Protein AF-A0A6A4WLD5-F1 (afdb_monomer)

Sequence (148 aa):
MFLIQLAPWLGFLRISLAGELVRSQDFVLVVESTAANQAARLRLWRFVRLNWHKILDKFGGGTFMIDNIIQELVSRFSTQLELEEVRAFFDGKDLRSASRSLRQALESIQLNIRWRGSHQAAAAAWLEDWSRREAAGAAPPTARHWPN

Organism: Amphibalanus amphitrite (NCBI:txid1232801)

pLDDT: mean 84.55, std 12.64, range [39.47, 98.0]

InterPro domains:
  IPR024571 ERAP1-like C-terminal domain [PF11838] (15-110)
  IPR050344 Peptidase M1 family aminopeptidases [PTHR11533] (13-127)

Radius of gyration: 19.31 Å; Cα contacts (8 Å, |Δi|>4): 123; chains: 1; bounding box: 36×41×52 Å

Secondary structure (DSSP, 8-state):
---STT-HHHHHHHHHHHTSS--HHHHHHHHHHHHHSHHHHHHHHHHHHHHHHHHHHHHTTSTTHHHHHHHHHHTT--SHHHHHHHHHHHTT---GGGHHHHHHHHHHHHHHHHHHHHHHHHHHHHHHHHHHHHHTTPPPPPGGG---

Foldseek 3Di:
DPPPPPCPLVVVLVVVLVPDDDDLVVNLVSLLVQLVDPVSLVVSVVVCLVCVVSCCVVPVVPLPSLLSNLQRNQLPAADPVSLVVLCVSCPPDCSPNNPVSNVVSSVSNVVSNVCCVPQVVVQVVLVVQQVVQVVVVHDHDDPVSRDD

Mean predicted aligned error: 7.63 Å

Nearest PDB structures (foldseek):
  3rjo-assembly1_A  TM=9.062E-01  e=1.899E-05  Homo sapiens
  5mj6-assembly1_A  TM=8.922E-01  e=1.634E-05  Homo sapiens
  5mj6-assembly2_B  TM=8.930E-01  e=1.899E-05  Homo sapiens
  5j5e-assembly1_A  TM=8.947E-01  e=3.634E-05  Homo sapiens
  4p8q-assembly1_B  TM=8.859E-01  e=1.037E-04  Homo sapiens

Structure (mmCIF, N/CA/C/O backbone):
data_AF-A0A6A4WLD5-F1
#
_entry.id   AF-A0A6A4WLD5-F1
#
loop_
_atom_site.group_PDB
_atom_site.id
_atom_site.type_symbol
_atom_site.label_atom_id
_atom_site.label_alt_id
_atom_site.label_comp_id
_atom_site.label_asym_id
_atom_site.label_entity_id
_atom_site.label_seq_id
_atom_site.pdbx_PDB_ins_code
_atom_site.Cartn_x
_atom_site.Cartn_y
_atom_site.Cartn_z
_atom_site.occupancy
_atom_site.B_iso_or_equiv
_atom_site.auth_seq_id
_atom_site.auth_comp_id
_atom_site.auth_asym_id
_atom_site.auth_atom_id
_atom_site.pdbx_PDB_model_num
ATOM 1 N N . MET A 1 1 ? -10.041 29.055 -12.236 1.00 39.47 1 MET A N 1
ATOM 2 C CA . MET A 1 1 ? -8.710 28.407 -12.187 1.00 39.47 1 MET A CA 1
ATOM 3 C C . MET A 1 1 ? -8.475 27.854 -10.778 1.00 39.47 1 MET A C 1
ATOM 5 O O . MET A 1 1 ? -7.777 28.471 -9.995 1.00 39.47 1 MET A O 1
ATOM 9 N N . PHE A 1 2 ? -9.145 26.753 -10.410 1.00 45.28 2 PHE A N 1
ATOM 10 C CA . PHE A 1 2 ? -9.239 26.291 -9.009 1.00 45.28 2 PHE A CA 1
ATOM 11 C C . PHE A 1 2 ? -9.191 24.756 -8.880 1.00 45.28 2 PHE A C 1
ATOM 13 O O . PHE A 1 2 ? -9.958 24.164 -8.137 1.00 45.28 2 PHE A O 1
ATOM 20 N N . LEU A 1 3 ? -8.305 24.083 -9.626 1.00 40.03 3 LEU A N 1
ATOM 21 C CA . LEU A 1 3 ? -8.142 22.618 -9.534 1.00 40.03 3 LEU A CA 1
ATOM 22 C C . LEU A 1 3 ? -6.676 22.144 -9.526 1.00 40.03 3 LEU A C 1
ATOM 24 O O . LEU A 1 3 ? -6.400 20.994 -9.848 1.00 40.03 3 LEU A O 1
ATOM 28 N N . ILE A 1 4 ? -5.723 22.997 -9.132 1.00 42.66 4 ILE A N 1
ATOM 29 C CA . ILE A 1 4 ? -4.310 22.588 -8.951 1.00 42.66 4 ILE A CA 1
ATOM 30 C C . ILE A 1 4 ? -3.970 22.317 -7.467 1.00 42.66 4 ILE A C 1
ATOM 32 O O . ILE A 1 4 ? -2.961 21.695 -7.162 1.00 42.66 4 ILE A O 1
ATOM 36 N N . GLN A 1 5 ? -4.854 22.660 -6.525 1.00 42.34 5 GLN A N 1
ATOM 37 C CA . GLN A 1 5 ? -4.614 22.486 -5.081 1.00 42.34 5 GLN A CA 1
ATOM 38 C C . GLN A 1 5 ? -4.866 21.061 -4.532 1.00 42.34 5 GLN A C 1
ATOM 40 O O . GLN A 1 5 ? -4.591 20.809 -3.367 1.00 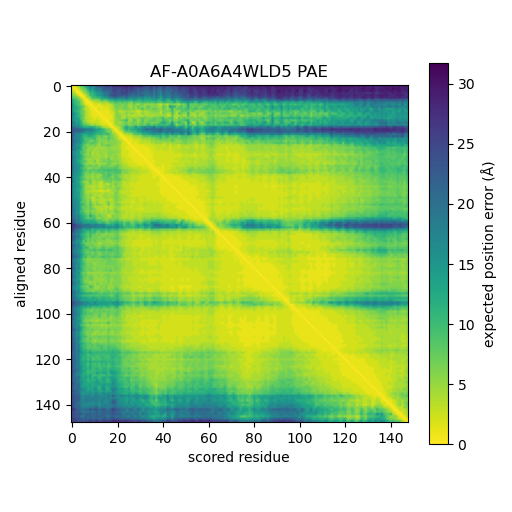42.34 5 GLN A O 1
ATOM 45 N N . LEU A 1 6 ? -5.368 20.097 -5.319 1.00 52.00 6 LEU A N 1
ATOM 46 C CA . LEU A 1 6 ? -5.893 18.836 -4.751 1.00 52.00 6 LEU A CA 1
ATOM 47 C C . LEU A 1 6 ? -4.924 17.641 -4.667 1.00 52.00 6 LEU A C 1
ATOM 4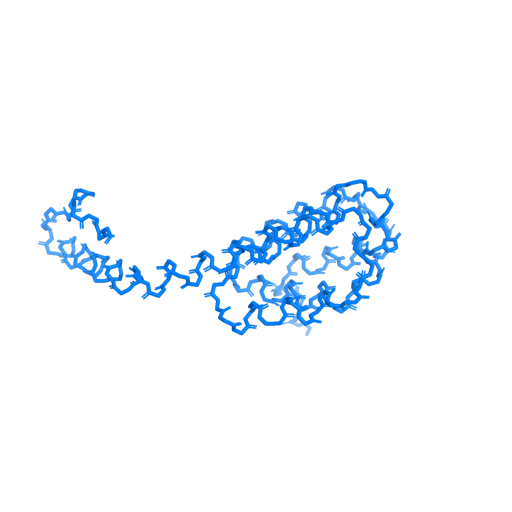9 O O . LEU A 1 6 ? -5.323 16.589 -4.166 1.00 52.00 6 LEU A O 1
ATOM 53 N N . ALA A 1 7 ? -3.671 17.763 -5.113 1.00 64.81 7 ALA A N 1
ATOM 54 C CA . ALA A 1 7 ? -2.654 16.720 -4.918 1.00 64.81 7 ALA A CA 1
ATOM 55 C C . ALA A 1 7 ? -1.244 17.218 -5.305 1.00 64.81 7 ALA A C 1
ATOM 57 O O . ALA A 1 7 ? -0.796 16.929 -6.418 1.00 64.81 7 ALA A O 1
ATOM 58 N N . PRO A 1 8 ? -0.514 17.928 -4.421 1.00 71.38 8 PRO A N 1
ATOM 59 C CA . PRO A 1 8 ? 0.860 18.376 -4.697 1.00 71.38 8 PRO A CA 1
ATOM 60 C C . PRO A 1 8 ? 1.782 17.232 -5.154 1.00 71.38 8 PRO A C 1
ATOM 62 O O . PRO A 1 8 ? 2.591 17.390 -6.068 1.00 71.38 8 PRO A O 1
ATOM 65 N N . TRP A 1 9 ? 1.571 16.038 -4.594 1.00 75.69 9 TRP A N 1
ATOM 66 C CA . TRP A 1 9 ? 2.271 14.809 -4.960 1.00 75.69 9 TRP A CA 1
ATOM 67 C C . TRP A 1 9 ? 2.049 14.387 -6.425 1.00 75.69 9 TRP A C 1
ATOM 69 O O . TRP A 1 9 ? 2.963 13.863 -7.052 1.00 75.69 9 TRP A O 1
ATOM 79 N N . LEU A 1 10 ? 0.882 14.649 -7.027 1.00 77.75 10 LEU A N 1
ATOM 80 C CA . LEU A 1 10 ? 0.613 14.274 -8.422 1.00 77.75 10 LEU A CA 1
ATOM 81 C C . LEU A 1 10 ? 1.385 15.167 -9.403 1.00 77.75 10 LEU A C 1
ATOM 83 O O . LEU A 1 10 ? 1.882 14.684 -10.421 1.00 77.75 10 LEU A O 1
ATOM 87 N N . GLY A 1 11 ? 1.495 16.463 -9.091 1.00 79.00 11 GLY A N 1
ATOM 88 C CA . GLY A 1 11 ? 2.331 17.396 -9.849 1.00 79.00 11 GLY A CA 1
ATOM 89 C C . GLY A 1 11 ? 3.797 16.974 -9.812 1.00 79.00 11 GLY A C 1
ATOM 90 O O . GLY A 1 11 ? 4.433 16.878 -10.860 1.00 79.00 11 GLY A O 1
ATOM 91 N N . PHE A 1 12 ? 4.284 16.614 -8.621 1.00 80.06 12 PHE A N 1
ATOM 92 C CA . PHE A 1 12 ? 5.631 16.086 -8.441 1.00 80.06 12 PHE A CA 1
ATOM 93 C C . PHE A 1 12 ? 5.873 14.836 -9.293 1.00 80.06 12 PHE A C 1
ATOM 95 O O . PHE A 1 12 ? 6.762 14.856 -10.134 1.00 80.06 12 PHE A O 1
ATOM 102 N N . LEU A 1 13 ? 5.037 13.795 -9.176 1.00 80.94 13 LEU A N 1
ATOM 103 C CA . LEU A 1 13 ? 5.213 12.548 -9.934 1.00 80.94 13 LEU A CA 1
ATOM 104 C C . LEU A 1 13 ? 5.230 12.767 -11.454 1.00 80.94 13 LEU A C 1
ATOM 106 O O . LEU A 1 13 ? 5.974 12.095 -12.169 1.00 80.94 13 LEU A O 1
ATOM 110 N N . ARG A 1 14 ? 4.428 13.712 -11.962 1.00 80.44 14 ARG A N 1
ATOM 111 C CA . ARG A 1 14 ? 4.434 14.083 -13.385 1.00 80.44 14 ARG A CA 1
ATOM 112 C C . ARG A 1 14 ? 5.763 14.704 -13.806 1.00 80.44 14 ARG A C 1
ATOM 114 O O . ARG A 1 14 ? 6.313 14.285 -14.820 1.00 80.44 14 ARG A O 1
ATOM 121 N N . ILE A 1 15 ? 6.277 15.662 -13.034 1.00 78.69 15 ILE A N 1
ATOM 122 C CA . ILE A 1 15 ? 7.571 16.314 -13.293 1.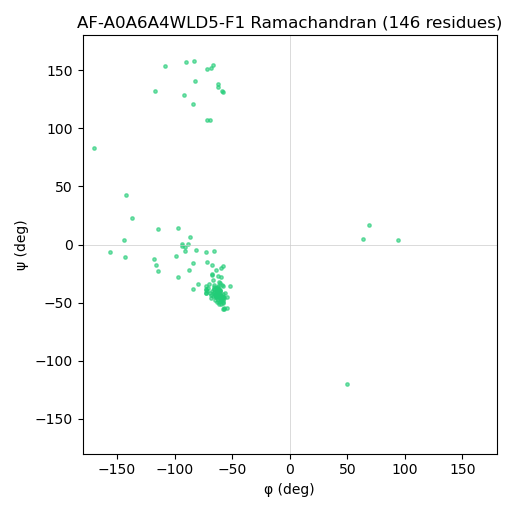00 78.69 15 ILE A CA 1
ATOM 123 C C . ILE A 1 15 ? 8.706 15.290 -13.174 1.00 78.69 15 ILE A C 1
ATOM 125 O O . ILE A 1 15 ? 9.586 15.225 -14.035 1.00 78.69 15 ILE A O 1
ATOM 129 N N . SER A 1 16 ? 8.651 14.425 -12.159 1.00 74.31 16 SER A N 1
ATOM 130 C CA . SER A 1 16 ? 9.623 13.353 -11.969 1.00 74.31 16 SER A CA 1
ATOM 131 C C . SER A 1 16 ? 9.654 12.392 -13.141 1.00 74.31 16 SER A C 1
ATOM 133 O O . SER A 1 16 ? 10.739 11.993 -13.546 1.00 74.31 16 SER A O 1
ATOM 135 N N . LEU A 1 17 ? 8.511 12.033 -13.726 1.00 76.12 17 LEU A N 1
ATOM 136 C CA . LEU A 1 17 ? 8.483 11.185 -14.919 1.00 76.12 17 LEU A CA 1
ATOM 137 C C . LEU A 1 17 ? 8.949 11.917 -16.182 1.00 76.12 17 LEU A C 1
ATOM 139 O O . LEU A 1 17 ? 9.621 11.296 -16.999 1.00 76.12 17 LEU A O 1
ATOM 143 N N . ALA A 1 18 ? 8.651 13.212 -16.325 1.00 76.06 18 ALA A N 1
ATOM 144 C CA . ALA A 1 18 ? 9.041 14.017 -17.487 1.00 76.06 18 ALA A CA 1
ATOM 145 C C . ALA A 1 18 ? 10.560 14.248 -17.609 1.00 76.06 18 ALA A C 1
ATOM 147 O O . ALA A 1 18 ? 11.042 14.546 -18.693 1.00 76.06 18 ALA A O 1
ATOM 148 N N . GLY A 1 19 ? 11.327 14.049 -16.529 1.00 61.88 19 GLY A N 1
ATOM 149 C CA . GLY A 1 19 ? 12.794 14.048 -16.589 1.00 61.88 19 GLY A CA 1
ATOM 150 C C . GLY A 1 19 ? 13.479 15.372 -16.292 1.00 61.88 19 GLY A C 1
ATOM 151 O O . GLY A 1 19 ? 14.701 15.411 -16.348 1.00 61.88 19 GLY A O 1
ATOM 152 N N . GLU A 1 20 ? 12.742 16.415 -15.918 1.00 58.66 20 GLU A N 1
ATOM 153 C CA . GLU A 1 20 ? 13.315 17.765 -15.924 1.00 58.66 20 GLU A CA 1
ATOM 154 C C . GLU A 1 20 ? 14.041 18.183 -14.635 1.00 58.66 20 GLU A C 1
ATOM 156 O O . GLU A 1 20 ? 14.905 19.045 -14.714 1.00 58.66 20 GLU A O 1
ATOM 161 N N . LEU A 1 21 ? 13.792 17.587 -13.460 1.00 58.59 21 LEU A N 1
ATOM 162 C CA . LEU A 1 21 ? 14.424 18.102 -12.224 1.00 58.59 21 LEU A CA 1
ATOM 163 C C . LEU A 1 21 ? 14.582 17.123 -11.047 1.00 58.59 21 LEU A C 1
ATOM 165 O O . LEU A 1 21 ? 15.186 17.486 -10.040 1.00 58.59 21 LEU A O 1
ATOM 169 N N . VAL A 1 22 ? 14.041 15.903 -11.122 1.00 62.62 22 VAL A N 1
ATOM 170 C CA . VAL A 1 22 ? 13.870 15.047 -9.932 1.00 62.62 22 VAL A CA 1
ATOM 171 C C . VAL A 1 22 ? 14.682 13.759 -10.031 1.00 62.62 22 VAL A C 1
ATOM 173 O O . VAL A 1 22 ? 14.613 13.052 -11.042 1.00 62.62 22 VAL A O 1
ATOM 176 N N . ARG A 1 23 ? 15.421 13.433 -8.961 1.00 69.50 23 ARG A N 1
ATOM 177 C CA . ARG A 1 23 ? 16.213 12.201 -8.866 1.00 69.50 23 ARG A CA 1
ATOM 178 C C . ARG A 1 23 ? 15.297 10.994 -8.689 1.00 69.50 23 ARG A C 1
ATOM 180 O O . ARG A 1 23 ? 14.238 11.071 -8.072 1.00 69.50 23 ARG A O 1
ATOM 187 N N . SER A 1 24 ? 15.737 9.836 -9.172 1.00 71.94 24 SER A N 1
ATOM 188 C CA . SER A 1 24 ? 14.950 8.601 -9.085 1.00 71.94 24 SER A CA 1
ATOM 189 C C . SER A 1 24 ? 14.617 8.168 -7.652 1.00 71.94 24 SER A C 1
ATOM 191 O O . SER A 1 24 ? 13.579 7.557 -7.428 1.00 71.94 24 SER A O 1
ATOM 193 N N . GLN A 1 25 ? 15.460 8.515 -6.676 1.00 73.62 25 GLN A N 1
ATOM 194 C CA . GLN A 1 25 ? 15.208 8.235 -5.257 1.00 73.62 25 GLN A CA 1
ATOM 195 C C . GLN A 1 25 ? 14.029 9.053 -4.709 1.00 73.62 25 GLN A C 1
ATOM 197 O O . GLN A 1 25 ? 13.183 8.507 -4.005 1.00 73.62 25 GLN A O 1
ATOM 202 N N . ASP A 1 26 ? 13.912 10.325 -5.098 1.00 77.12 26 ASP A N 1
ATOM 203 C CA . ASP A 1 26 ? 12.818 11.188 -4.640 1.00 77.12 26 ASP A CA 1
ATOM 204 C C . ASP A 1 26 ? 11.464 10.708 -5.187 1.00 77.12 26 ASP A C 1
ATOM 206 O O . ASP A 1 26 ? 10.436 10.831 -4.525 1.00 77.12 26 ASP A O 1
ATOM 210 N N . PHE A 1 27 ? 11.455 10.102 -6.381 1.00 80.19 27 PHE A N 1
ATOM 211 C CA . PHE A 1 27 ? 10.256 9.463 -6.926 1.00 80.19 27 PHE A CA 1
ATOM 212 C C . PHE A 1 27 ? 9.765 8.318 -6.031 1.00 80.19 27 PHE A C 1
ATOM 214 O O . PHE A 1 27 ? 8.573 8.248 -5.736 1.00 80.19 27 PHE A O 1
ATOM 221 N N . VAL A 1 28 ? 10.672 7.450 -5.566 1.00 80.62 28 VAL A N 1
ATOM 222 C CA . VAL A 1 28 ? 10.327 6.332 -4.671 1.00 80.62 28 VAL A CA 1
ATOM 223 C C . VAL A 1 28 ? 9.780 6.850 -3.339 1.00 80.62 28 VAL A C 1
ATOM 225 O O . VAL A 1 28 ? 8.728 6.388 -2.908 1.00 80.62 28 VAL A O 1
ATOM 228 N N . LEU A 1 29 ? 10.410 7.866 -2.742 1.00 83.00 29 LEU A N 1
ATOM 229 C CA . LEU A 1 29 ? 9.942 8.473 -1.486 1.00 83.00 29 LEU A CA 1
ATOM 230 C C . LEU A 1 29 ? 8.541 9.091 -1.614 1.00 83.00 29 LEU A C 1
ATOM 232 O O . LEU A 1 29 ? 7.710 8.994 -0.706 1.00 83.00 29 LEU A O 1
ATOM 236 N N . VAL A 1 30 ? 8.239 9.719 -2.754 1.00 84.50 30 VAL A N 1
ATOM 237 C CA . VAL A 1 30 ? 6.897 10.261 -2.998 1.00 84.50 30 VAL A CA 1
ATOM 238 C C . VAL A 1 30 ? 5.880 9.147 -3.225 1.00 84.50 30 VAL A C 1
ATOM 240 O O . VAL A 1 30 ? 4.756 9.264 -2.738 1.00 84.50 30 VAL A O 1
ATOM 243 N N . VAL A 1 31 ? 6.251 8.055 -3.899 1.00 85.62 31 VAL A N 1
ATOM 244 C CA . VAL A 1 31 ? 5.393 6.865 -4.019 1.00 85.62 31 VAL A CA 1
ATOM 245 C C . VAL A 1 31 ? 5.078 6.293 -2.637 1.00 85.62 31 VAL A C 1
ATOM 247 O O . VAL A 1 31 ? 3.904 6.133 -2.321 1.00 85.62 31 VAL A O 1
ATOM 250 N N . GLU A 1 32 ? 6.090 6.064 -1.803 1.00 86.38 32 GLU A N 1
ATOM 251 C CA . GLU A 1 32 ? 5.956 5.523 -0.445 1.00 86.38 32 GLU A CA 1
ATOM 252 C C . GLU A 1 32 ? 5.045 6.394 0.436 1.00 86.38 32 GLU A C 1
ATOM 254 O O . GLU A 1 32 ? 4.008 5.942 0.934 1.00 86.38 32 GLU A O 1
ATOM 259 N N . SER A 1 33 ? 5.369 7.683 0.562 1.00 85.69 33 SER A N 1
ATOM 260 C CA . SER A 1 33 ? 4.597 8.619 1.392 1.00 85.69 33 SER A CA 1
ATOM 261 C C . SER A 1 33 ? 3.155 8.793 0.905 1.00 85.69 33 SER A C 1
ATOM 263 O O . SER A 1 33 ? 2.223 8.878 1.709 1.00 85.69 33 SER A O 1
ATOM 265 N N . THR A 1 34 ? 2.937 8.790 -0.412 1.00 86.44 34 THR A N 1
ATOM 266 C CA . THR A 1 34 ? 1.593 8.884 -0.995 1.00 86.44 34 THR A CA 1
ATOM 267 C C . THR A 1 34 ? 0.812 7.581 -0.802 1.00 86.44 34 THR A C 1
ATOM 269 O O . THR A 1 34 ? -0.382 7.622 -0.500 1.00 86.44 34 THR A O 1
ATOM 272 N N . ALA A 1 35 ? 1.463 6.423 -0.939 1.00 87.62 35 ALA A N 1
ATOM 273 C CA . ALA A 1 35 ? 0.838 5.116 -0.762 1.00 87.62 35 ALA A CA 1
ATOM 274 C C . ALA A 1 35 ? 0.425 4.845 0.690 1.00 87.62 35 ALA A C 1
ATOM 276 O O . ALA A 1 35 ? -0.533 4.101 0.916 1.00 87.62 35 ALA A O 1
ATOM 277 N N . ALA A 1 36 ? 1.070 5.472 1.678 1.00 85.88 36 ALA A N 1
ATOM 278 C CA . ALA A 1 36 ? 0.653 5.393 3.077 1.00 85.88 36 ALA A CA 1
ATOM 279 C C . ALA A 1 36 ? -0.771 5.948 3.301 1.00 85.88 36 ALA A C 1
ATOM 281 O O . ALA A 1 36 ? -1.531 5.413 4.111 1.00 85.88 36 ALA A O 1
ATOM 282 N N . ASN A 1 37 ? -1.187 6.963 2.537 1.00 86.25 37 ASN A N 1
ATOM 283 C CA . ASN A 1 37 ? -2.524 7.541 2.634 1.00 86.25 37 ASN A CA 1
ATOM 284 C C . ASN A 1 37 ? -3.541 6.741 1.799 1.00 86.25 37 ASN A C 1
ATOM 286 O O . ASN A 1 37 ? -3.423 6.654 0.580 1.00 86.25 37 ASN A O 1
ATOM 290 N N . GLN A 1 38 ? -4.594 6.209 2.428 1.00 81.69 38 GLN A N 1
ATOM 291 C CA . GLN A 1 38 ? -5.590 5.369 1.747 1.00 81.69 38 GLN A CA 1
ATOM 292 C C . GLN A 1 38 ? -6.290 6.061 0.565 1.00 81.69 38 GLN A C 1
ATOM 294 O O . GLN A 1 38 ? -6.462 5.447 -0.490 1.00 81.69 38 GLN A O 1
ATOM 299 N N . ALA A 1 39 ? -6.673 7.332 0.714 1.00 82.12 39 ALA A N 1
ATOM 300 C CA . ALA A 1 39 ? -7.359 8.076 -0.341 1.00 82.12 39 ALA A CA 1
ATOM 301 C C . ALA A 1 39 ? -6.424 8.394 -1.521 1.00 82.12 39 ALA A C 1
ATOM 303 O O . ALA A 1 39 ? -6.852 8.402 -2.679 1.00 82.12 39 ALA A O 1
ATOM 304 N N . ALA A 1 40 ? -5.142 8.640 -1.241 1.00 85.94 40 ALA A N 1
ATOM 305 C CA . ALA A 1 40 ? -4.146 8.913 -2.268 1.00 85.94 40 ALA A CA 1
ATOM 306 C C . ALA A 1 40 ? -3.638 7.632 -2.949 1.00 85.94 40 ALA A C 1
ATOM 308 O O . ALA A 1 40 ? -3.434 7.640 -4.162 1.00 85.94 40 ALA A O 1
ATOM 309 N N . ARG A 1 41 ? -3.538 6.512 -2.222 1.00 89.19 41 ARG A N 1
ATOM 310 C CA . ARG A 1 41 ? -3.067 5.211 -2.724 1.00 89.19 41 ARG A CA 1
ATOM 311 C C . ARG A 1 41 ? -3.838 4.725 -3.949 1.00 89.19 41 ARG A C 1
ATOM 313 O O . ARG A 1 41 ? -3.223 4.335 -4.934 1.00 89.19 41 ARG A O 1
ATOM 320 N N . LEU A 1 42 ? -5.170 4.820 -3.952 1.00 88.31 42 LEU A N 1
ATOM 321 C CA . LEU A 1 42 ? -5.974 4.429 -5.122 1.00 88.31 42 LEU A CA 1
ATOM 322 C C . LEU A 1 42 ? -5.686 5.301 -6.353 1.00 88.31 42 LEU A C 1
ATOM 324 O O . LEU A 1 42 ? -5.661 4.817 -7.487 1.00 88.31 42 LEU A O 1
ATOM 328 N N . ARG A 1 43 ? -5.457 6.601 -6.145 1.00 90.19 43 ARG A N 1
ATOM 329 C CA . ARG A 1 43 ? -5.115 7.534 -7.227 1.00 90.19 43 ARG A CA 1
ATOM 330 C C . ARG A 1 43 ? -3.694 7.287 -7.732 1.00 90.19 43 ARG A C 1
ATOM 332 O O . ARG A 1 43 ? -3.473 7.297 -8.941 1.00 90.19 43 ARG A O 1
ATOM 339 N N . LEU A 1 44 ? -2.763 7.012 -6.824 1.00 90.25 44 LEU A N 1
ATOM 340 C CA . LEU A 1 44 ? -1.392 6.634 -7.139 1.00 90.25 44 LEU A CA 1
ATOM 341 C C . LEU A 1 44 ? -1.344 5.321 -7.928 1.00 90.25 44 LEU A C 1
ATOM 343 O O . LEU A 1 44 ? -0.664 5.252 -8.945 1.00 90.25 44 LEU A O 1
ATOM 347 N N . TRP A 1 45 ? -2.131 4.317 -7.538 1.00 92.12 45 TRP A N 1
ATOM 348 C CA . TRP A 1 45 ? -2.248 3.054 -8.269 1.00 92.12 45 TRP A CA 1
ATOM 349 C C . TRP A 1 45 ? -2.709 3.276 -9.707 1.00 92.12 45 TRP A C 1
ATOM 351 O O . TRP A 1 45 ? -2.082 2.797 -10.650 1.00 92.12 45 TRP A O 1
ATOM 361 N N . ARG A 1 46 ? -3.755 4.089 -9.907 1.00 91.75 46 ARG A N 1
ATOM 362 C CA . ARG A 1 46 ? -4.197 4.491 -11.253 1.00 91.75 46 ARG A CA 1
ATOM 363 C C . ARG A 1 46 ? -3.082 5.185 -12.034 1.00 91.75 46 ARG A C 1
ATOM 365 O O . ARG A 1 46 ? -2.864 4.846 -13.193 1.00 91.75 46 ARG A O 1
ATOM 372 N N . PHE A 1 47 ? -2.367 6.118 -11.410 1.00 90.25 47 PHE A N 1
ATOM 373 C CA . PHE A 1 47 ? -1.257 6.826 -12.043 1.00 90.25 47 PHE A CA 1
ATOM 374 C C . PHE A 1 47 ? -0.134 5.878 -12.483 1.00 90.25 47 PHE A C 1
ATOM 376 O O . PHE A 1 47 ? 0.320 5.968 -13.623 1.00 90.25 47 PHE A O 1
ATOM 383 N N . VAL A 1 48 ? 0.277 4.951 -11.616 1.00 90.38 48 VAL A N 1
ATOM 384 C CA . VAL A 1 48 ? 1.322 3.964 -11.916 1.00 90.38 48 VAL A CA 1
ATOM 385 C C . VAL A 1 48 ? 0.880 3.037 -13.040 1.00 90.38 48 VAL A C 1
ATOM 387 O O . VAL A 1 48 ? 1.640 2.857 -13.986 1.00 90.38 48 VAL A O 1
ATOM 390 N N . ARG A 1 49 ? -0.361 2.528 -13.015 1.00 93.00 49 ARG A N 1
ATOM 391 C CA . ARG A 1 49 ? -0.892 1.693 -14.105 1.00 93.00 49 ARG A CA 1
ATOM 392 C C . ARG A 1 49 ? -0.842 2.402 -15.458 1.00 93.00 49 ARG A C 1
ATOM 394 O O . ARG A 1 49 ? -0.386 1.819 -16.436 1.00 93.00 49 ARG A O 1
ATOM 401 N N . LEU A 1 50 ? -1.268 3.667 -15.502 1.00 93.44 50 LEU A N 1
ATOM 402 C CA . LEU A 1 50 ? -1.287 4.474 -16.728 1.00 93.44 50 LEU A CA 1
ATOM 403 C C . LEU A 1 50 ? 0.113 4.818 -17.253 1.00 93.44 50 LEU A C 1
ATOM 405 O O . LEU A 1 50 ? 0.277 5.050 -18.447 1.00 93.44 50 LEU A O 1
ATOM 409 N N . ASN A 1 51 ? 1.119 4.871 -16.377 1.00 90.31 51 ASN A N 1
ATOM 410 C CA . ASN A 1 51 ? 2.476 5.299 -16.723 1.00 90.31 51 ASN A CA 1
ATOM 411 C C . ASN A 1 51 ? 3.516 4.181 -16.589 1.00 90.31 51 ASN A C 1
ATOM 413 O O . ASN A 1 51 ? 4.712 4.460 -16.621 1.00 90.31 51 ASN A O 1
ATOM 417 N N . TRP A 1 52 ? 3.085 2.925 -16.463 1.00 89.56 52 TRP A N 1
ATOM 418 C CA . TRP A 1 52 ? 3.965 1.807 -16.126 1.00 89.56 52 TRP A CA 1
ATOM 419 C C . TRP A 1 52 ? 5.135 1.640 -17.090 1.00 89.56 52 TRP A C 1
ATOM 421 O O . TRP A 1 52 ? 6.262 1.465 -16.647 1.00 89.56 52 TRP A O 1
ATOM 431 N N . HIS A 1 53 ? 4.893 1.784 -18.396 1.00 88.50 53 HIS A N 1
ATOM 432 C CA . HIS A 1 53 ? 5.959 1.718 -19.397 1.00 88.50 53 HIS A CA 1
ATOM 433 C C . HIS A 1 53 ? 7.030 2.791 -19.157 1.00 88.50 53 HIS A C 1
ATOM 435 O O . HIS A 1 53 ? 8.209 2.481 -19.103 1.00 88.50 53 HIS A O 1
ATOM 441 N N . LYS A 1 54 ? 6.623 4.038 -18.887 1.00 87.56 54 LYS A N 1
ATOM 442 C CA . LYS A 1 54 ? 7.551 5.146 -18.596 1.00 87.56 54 LYS A CA 1
ATOM 443 C C . LYS A 1 54 ? 8.317 4.929 -17.291 1.00 87.56 54 LYS A C 1
ATOM 445 O O . LYS A 1 54 ? 9.482 5.296 -17.187 1.00 87.56 54 LYS A O 1
ATOM 450 N N . ILE A 1 55 ? 7.656 4.345 -16.291 1.00 86.38 55 ILE A N 1
ATOM 451 C CA . ILE A 1 55 ? 8.276 3.965 -15.018 1.00 86.38 55 ILE A CA 1
ATOM 452 C C . ILE A 1 55 ? 9.337 2.885 -15.267 1.00 86.38 55 ILE A C 1
ATOM 454 O O . ILE A 1 55 ? 10.451 3.011 -14.766 1.00 86.38 55 ILE A O 1
ATOM 458 N N . LEU A 1 56 ? 9.035 1.865 -16.075 1.00 85.44 56 LEU A N 1
ATOM 459 C CA . LEU A 1 56 ? 9.994 0.823 -16.446 1.00 85.44 56 LEU A CA 1
ATOM 460 C C . LEU A 1 56 ? 11.157 1.362 -17.283 1.00 85.44 56 LEU A C 1
ATOM 462 O O . LEU A 1 56 ? 12.301 1.035 -16.984 1.00 85.44 56 LEU A O 1
ATOM 466 N N . ASP A 1 57 ? 10.901 2.216 -18.272 1.00 84.75 57 ASP A N 1
ATOM 467 C CA . ASP A 1 57 ? 11.957 2.807 -19.102 1.00 84.75 57 ASP A CA 1
ATOM 468 C C . ASP A 1 57 ? 12.936 3.621 -18.252 1.00 84.75 57 ASP A C 1
ATOM 470 O O . ASP A 1 57 ? 14.150 3.565 -18.442 1.00 84.75 57 ASP A O 1
ATOM 474 N N . LYS A 1 58 ? 12.403 4.364 -17.277 1.00 80.44 58 LYS A N 1
ATOM 475 C CA . LYS A 1 58 ? 13.190 5.271 -16.446 1.00 80.44 58 LYS A CA 1
ATOM 476 C C . LYS A 1 58 ? 13.875 4.589 -15.263 1.00 80.44 58 LYS A C 1
ATOM 478 O O . LYS A 1 58 ? 14.989 4.963 -14.904 1.00 80.44 58 LYS A O 1
ATOM 483 N N . PHE A 1 59 ? 13.209 3.627 -14.629 1.00 78.88 59 PHE A N 1
ATOM 484 C CA . PHE A 1 59 ? 13.649 3.039 -13.359 1.00 78.88 59 PHE A CA 1
ATOM 485 C C . PHE A 1 59 ? 13.953 1.540 -13.448 1.00 78.88 59 PHE A C 1
ATOM 487 O O . PHE A 1 59 ? 14.590 0.999 -12.549 1.00 78.88 59 PHE A O 1
ATOM 494 N N . GLY A 1 60 ? 13.562 0.862 -14.529 1.00 72.19 60 GLY A N 1
ATOM 495 C CA . GLY A 1 60 ? 13.742 -0.582 -14.719 1.00 72.19 60 GLY A CA 1
ATOM 496 C C . GLY A 1 60 ? 15.181 -1.024 -15.003 1.00 72.19 60 GLY A C 1
ATOM 497 O O . GLY A 1 60 ? 15.449 -2.224 -15.051 1.00 72.19 60 GLY A O 1
ATOM 498 N N . GLY A 1 61 ? 16.115 -0.086 -15.192 1.00 70.12 61 GLY A N 1
ATOM 499 C CA . GLY A 1 61 ? 17.558 -0.362 -15.199 1.00 70.12 61 GLY A CA 1
ATOM 500 C C . GLY A 1 61 ? 18.193 -0.392 -13.802 1.00 70.12 61 GLY A C 1
ATOM 501 O O . GLY A 1 61 ? 19.304 -0.891 -13.654 1.00 70.12 61 GLY A O 1
ATOM 502 N N . GLY A 1 62 ? 17.507 0.137 -12.780 1.00 67.12 62 GLY A N 1
ATOM 503 C CA . GLY A 1 62 ? 17.977 0.142 -11.396 1.00 67.12 62 GLY A CA 1
ATOM 504 C C . GLY A 1 62 ? 17.478 -1.084 -10.635 1.00 67.12 62 GLY A C 1
ATOM 505 O O . GLY A 1 62 ? 16.279 -1.348 -10.602 1.00 67.12 62 GLY A O 1
ATOM 506 N N . THR A 1 63 ? 18.384 -1.800 -9.972 1.00 63.84 63 THR A N 1
ATOM 507 C CA . THR A 1 63 ? 18.162 -3.151 -9.424 1.00 63.84 63 THR A CA 1
ATOM 508 C C . THR A 1 63 ? 17.131 -3.258 -8.288 1.00 63.84 63 THR A C 1
ATOM 510 O O . THR A 1 63 ? 16.847 -4.370 -7.868 1.00 63.84 63 THR A O 1
ATOM 513 N N . PHE A 1 64 ? 16.580 -2.142 -7.786 1.00 77.19 64 PHE A N 1
ATOM 514 C CA . PHE A 1 64 ? 15.710 -2.126 -6.593 1.00 77.19 64 PHE A CA 1
ATOM 515 C C . PHE A 1 64 ? 14.534 -1.135 -6.641 1.00 77.19 64 PHE A C 1
ATOM 517 O O . PHE A 1 64 ? 13.665 -1.155 -5.773 1.00 77.19 64 PHE A O 1
ATOM 524 N N . MET A 1 65 ? 14.481 -0.221 -7.616 1.00 81.44 65 MET A N 1
ATOM 525 C CA . MET A 1 65 ? 13.459 0.839 -7.595 1.00 81.44 65 MET A CA 1
ATOM 526 C C . MET A 1 65 ? 12.073 0.296 -7.937 1.00 81.44 65 MET A C 1
ATOM 528 O O . MET A 1 65 ? 11.094 0.651 -7.286 1.00 81.44 65 MET A O 1
ATOM 532 N N . ILE A 1 66 ? 11.995 -0.590 -8.933 1.00 86.25 66 ILE A N 1
ATOM 533 C CA . ILE A 1 66 ? 10.739 -1.238 -9.323 1.00 86.25 66 ILE A CA 1
ATOM 534 C C . ILE A 1 66 ? 10.226 -2.145 -8.202 1.00 86.25 66 ILE A C 1
ATOM 536 O O . ILE A 1 66 ? 9.027 -2.143 -7.930 1.00 86.25 66 ILE A O 1
ATOM 540 N N . ASP A 1 67 ? 11.127 -2.848 -7.512 1.00 88.62 67 ASP A N 1
ATOM 541 C CA . ASP A 1 67 ? 10.806 -3.642 -6.326 1.00 88.62 67 ASP A CA 1
ATOM 542 C C . ASP A 1 67 ? 10.096 -2.807 -5.257 1.00 88.62 67 ASP A C 1
ATOM 544 O O . ASP A 1 67 ? 8.978 -3.138 -4.858 1.00 88.62 67 ASP A O 1
ATOM 548 N N . ASN A 1 68 ? 10.704 -1.685 -4.860 1.00 85.94 68 ASN A N 1
ATOM 549 C CA . ASN A 1 68 ? 10.146 -0.793 -3.843 1.00 85.94 68 ASN A CA 1
ATOM 550 C C . ASN A 1 68 ? 8.817 -0.172 -4.287 1.00 85.94 68 ASN A C 1
ATOM 552 O O . ASN A 1 68 ? 7.874 -0.118 -3.503 1.00 85.94 68 ASN A O 1
ATOM 556 N N . ILE A 1 69 ? 8.709 0.255 -5.552 1.00 87.44 69 ILE A N 1
ATOM 557 C CA . ILE A 1 69 ? 7.458 0.812 -6.087 1.00 87.44 69 ILE A CA 1
ATOM 558 C C . ILE A 1 69 ? 6.332 -0.217 -5.991 1.00 87.44 69 ILE A C 1
ATOM 560 O O . ILE A 1 69 ? 5.237 0.134 -5.562 1.00 87.44 69 ILE A O 1
ATOM 564 N N . ILE A 1 70 ? 6.577 -1.474 -6.378 1.00 90.69 70 ILE A N 1
ATOM 565 C CA . ILE A 1 70 ? 5.558 -2.526 -6.292 1.00 90.69 70 ILE A CA 1
ATOM 566 C C . ILE A 1 70 ? 5.171 -2.763 -4.831 1.00 90.69 70 ILE A C 1
ATOM 568 O O . ILE A 1 70 ? 3.979 -2.747 -4.522 1.00 90.69 70 ILE A O 1
ATOM 572 N N . GLN A 1 71 ? 6.150 -2.939 -3.938 1.00 90.88 71 GLN A N 1
ATOM 573 C CA . GLN A 1 71 ? 5.892 -3.198 -2.520 1.00 90.88 71 GLN A CA 1
ATOM 574 C C . GLN A 1 71 ? 5.053 -2.098 -1.877 1.00 90.88 71 GLN A C 1
ATOM 576 O O . GLN A 1 71 ? 3.978 -2.378 -1.344 1.00 90.88 71 GLN A O 1
ATOM 581 N N . GLU A 1 72 ? 5.493 -0.846 -1.965 1.00 88.88 72 GLU A N 1
ATOM 582 C CA . GLU A 1 72 ? 4.824 0.261 -1.279 1.00 88.88 72 GLU A CA 1
ATOM 583 C C . GLU A 1 72 ? 3.423 0.522 -1.822 1.00 88.88 72 GLU A C 1
ATOM 585 O O . GLU A 1 72 ? 2.493 0.850 -1.081 1.00 88.88 72 GLU A O 1
ATOM 590 N N . LEU A 1 73 ? 3.244 0.337 -3.127 1.00 88.12 73 LEU A N 1
ATOM 591 C CA . LEU A 1 73 ? 2.002 0.679 -3.793 1.00 88.12 73 LEU A CA 1
ATOM 592 C C . LEU A 1 73 ? 0.861 -0.280 -3.470 1.00 88.12 73 LEU A C 1
ATOM 594 O O . LEU A 1 73 ? -0.274 0.172 -3.298 1.00 88.12 73 LEU A O 1
ATOM 598 N N . VAL A 1 74 ? 1.143 -1.587 -3.428 1.00 91.06 74 VAL A N 1
ATOM 599 C CA . VAL A 1 74 ? 0.082 -2.606 -3.410 1.00 91.06 74 VAL A CA 1
ATOM 600 C C . VAL A 1 74 ? 0.016 -3.411 -2.116 1.00 91.06 74 VAL A C 1
ATOM 602 O O . VAL A 1 74 ? -1.063 -3.890 -1.783 1.00 91.06 74 VAL A O 1
ATOM 605 N N . SER A 1 75 ?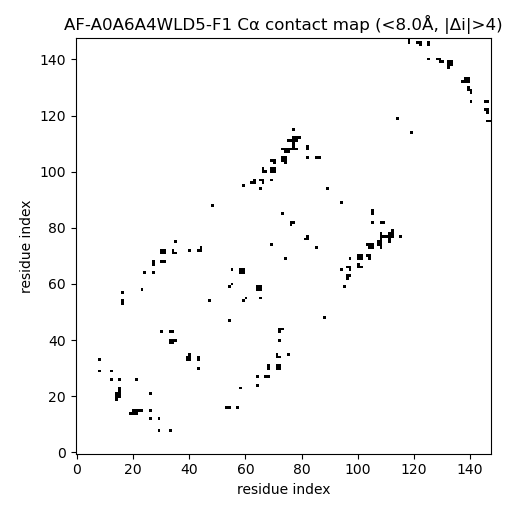 1.098 -3.512 -1.330 1.00 91.12 75 SER A N 1
ATOM 606 C CA . SER A 1 75 ? 1.131 -4.345 -0.107 1.00 91.12 75 SER A CA 1
ATOM 607 C C . SER A 1 75 ? 0.091 -3.957 0.953 1.00 91.12 75 SER A C 1
ATOM 609 O O . SER A 1 75 ? -0.259 -4.771 1.805 1.00 91.12 75 SER A O 1
ATOM 611 N N . ARG A 1 76 ? -0.430 -2.725 0.895 1.00 91.62 76 ARG A N 1
ATOM 612 C CA . ARG A 1 76 ? -1.440 -2.174 1.816 1.00 91.62 76 ARG A CA 1
ATOM 613 C C . ARG A 1 76 ? -2.884 -2.395 1.364 1.00 91.62 76 ARG A C 1
ATOM 615 O O . ARG A 1 76 ? -3.807 -1.967 2.060 1.00 91.62 76 ARG A O 1
ATOM 622 N N . PHE A 1 77 ? -3.106 -2.995 0.197 1.00 94.94 77 PHE A N 1
ATOM 623 C CA . PHE A 1 77 ? -4.451 -3.382 -0.214 1.00 94.94 77 PHE A CA 1
ATOM 624 C C . PHE A 1 77 ? -4.984 -4.509 0.665 1.00 94.94 77 PHE A C 1
ATOM 626 O O . PHE A 1 77 ? -4.228 -5.276 1.260 1.00 94.94 77 PHE A O 1
ATOM 633 N N . SER A 1 78 ? -6.305 -4.561 0.803 1.00 95.25 78 SER A N 1
ATOM 634 C CA . SER A 1 78 ? -6.967 -5.449 1.765 1.00 95.25 78 SER A CA 1
ATOM 635 C C . SER A 1 78 ? -8.290 -6.018 1.263 1.00 95.25 78 SER A C 1
ATOM 637 O O . SER A 1 78 ? -8.980 -6.695 2.018 1.00 95.25 78 SER A O 1
ATOM 639 N N . THR A 1 79 ? -8.679 -5.749 0.014 1.00 94.94 79 THR A N 1
ATOM 640 C CA . THR A 1 79 ? -9.892 -6.289 -0.615 1.00 94.94 79 THR A CA 1
ATOM 641 C C . THR A 1 79 ? -9.564 -7.335 -1.679 1.00 94.94 79 THR A C 1
ATOM 643 O O . THR A 1 79 ? -8.517 -7.286 -2.321 1.00 94.94 79 THR A O 1
ATOM 646 N N . GLN A 1 80 ? -10.509 -8.251 -1.909 1.00 96.88 80 GLN A N 1
ATOM 647 C CA . GLN A 1 80 ? -10.410 -9.246 -2.978 1.00 96.88 80 GLN A CA 1
ATOM 648 C C . GLN A 1 80 ? -10.329 -8.594 -4.369 1.00 96.88 80 GLN A C 1
ATOM 650 O O . GLN A 1 80 ? -9.524 -9.010 -5.195 1.00 96.88 80 GLN A O 1
ATOM 655 N N . LEU A 1 81 ? -11.094 -7.519 -4.591 1.00 95.75 81 LEU A N 1
ATOM 656 C CA . LEU A 1 81 ? -11.053 -6.749 -5.834 1.00 95.75 81 LEU A CA 1
ATOM 657 C C . LEU A 1 81 ? -9.654 -6.175 -6.101 1.00 95.75 81 LEU A C 1
ATOM 659 O O . LEU A 1 81 ? -9.132 -6.311 -7.201 1.00 95.75 81 LEU A O 1
ATOM 663 N N . GLU A 1 82 ? -9.022 -5.563 -5.095 1.00 95.44 82 GLU A N 1
ATOM 664 C CA . GLU A 1 82 ? -7.661 -5.032 -5.238 1.00 95.44 82 GLU A CA 1
ATOM 665 C C . GLU A 1 82 ? -6.646 -6.143 -5.553 1.00 95.44 82 GLU A C 1
ATOM 667 O O . GLU A 1 82 ? -5.768 -5.946 -6.392 1.00 95.44 82 GLU A O 1
ATOM 672 N N . LEU A 1 83 ? -6.769 -7.318 -4.923 1.00 97.25 83 LEU A N 1
ATOM 673 C CA . LEU A 1 83 ? -5.903 -8.469 -5.204 1.00 97.25 83 LEU A CA 1
ATOM 674 C C . LEU A 1 83 ? -6.005 -8.913 -6.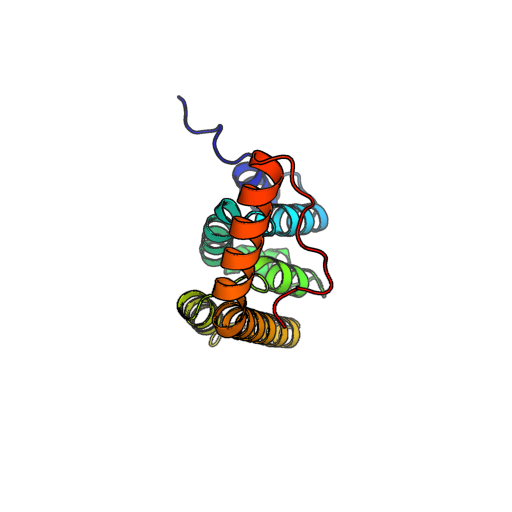670 1.00 97.25 83 LEU A C 1
ATOM 676 O O . LEU A 1 83 ? -4.987 -9.134 -7.331 1.00 97.25 83 LEU A O 1
ATOM 680 N N . GLU A 1 84 ? -7.230 -9.036 -7.173 1.00 97.56 84 GLU A N 1
ATOM 681 C CA . GLU A 1 84 ? -7.509 -9.426 -8.556 1.00 97.56 84 GLU A CA 1
ATOM 682 C C . GLU A 1 84 ? -7.010 -8.374 -9.547 1.00 97.56 84 GLU A C 1
ATOM 684 O O . GLU A 1 84 ? -6.349 -8.724 -10.524 1.00 97.56 84 GLU A O 1
ATOM 689 N N . GLU A 1 85 ? -7.235 -7.087 -9.264 1.00 96.00 85 GLU A N 1
ATOM 690 C CA . GLU A 1 85 ? -6.729 -5.989 -10.090 1.00 96.00 85 GLU A CA 1
ATOM 691 C C . GLU A 1 85 ? -5.200 -5.991 -10.194 1.00 96.00 85 GLU A C 1
ATOM 693 O O . GLU A 1 85 ? -4.661 -5.777 -11.281 1.00 96.00 85 GLU A O 1
ATOM 698 N N . VAL A 1 86 ? -4.487 -6.210 -9.084 1.00 96.25 86 VAL A N 1
ATOM 699 C CA . VAL A 1 86 ? -3.016 -6.249 -9.078 1.00 96.25 86 VAL A CA 1
ATOM 700 C C . VAL A 1 86 ? -2.516 -7.455 -9.866 1.00 96.25 86 VAL A C 1
ATOM 702 O O . VAL A 1 86 ? -1.607 -7.313 -10.685 1.00 96.25 86 VAL A O 1
ATOM 705 N N . ARG A 1 87 ? -3.129 -8.628 -9.668 1.00 96.00 87 ARG A N 1
ATOM 706 C CA . ARG A 1 87 ? -2.762 -9.846 -10.397 1.00 96.00 87 ARG A CA 1
ATOM 707 C C . ARG A 1 87 ? -2.970 -9.677 -11.898 1.00 96.00 87 ARG A C 1
ATOM 709 O O . ARG A 1 87 ? -2.045 -9.933 -12.658 1.00 96.00 87 ARG A O 1
ATOM 716 N N . ALA A 1 88 ? -4.143 -9.198 -12.305 1.00 96.62 88 ALA A N 1
ATOM 717 C CA . ALA A 1 88 ? -4.467 -8.959 -13.706 1.00 96.62 88 ALA A CA 1
ATOM 718 C C . ALA A 1 88 ? -3.568 -7.884 -14.327 1.00 96.62 88 ALA A C 1
ATOM 720 O O . ALA A 1 88 ? -3.163 -8.002 -15.479 1.00 96.62 88 ALA A O 1
ATOM 721 N N . PHE A 1 89 ? -3.225 -6.838 -13.569 1.00 95.56 89 PHE A N 1
ATOM 722 C CA . PHE A 1 89 ? -2.351 -5.790 -14.075 1.00 95.56 89 PHE A CA 1
ATOM 723 C C . PHE A 1 89 ? -0.941 -6.301 -14.361 1.00 95.56 89 PHE A C 1
ATOM 725 O O . PHE A 1 89 ? -0.368 -5.902 -15.364 1.00 95.56 89 PHE A O 1
ATOM 732 N N . PHE A 1 90 ? -0.359 -7.141 -13.508 1.00 94.19 90 PHE A N 1
ATOM 733 C CA . PHE A 1 90 ? 1.016 -7.609 -13.706 1.00 94.19 90 PHE A CA 1
ATOM 734 C C . PHE A 1 90 ? 1.133 -8.911 -14.507 1.00 94.19 90 PHE A C 1
ATOM 736 O O . PHE A 1 90 ? 2.251 -9.306 -14.841 1.00 94.19 90 PHE A O 1
ATOM 743 N N . ASP A 1 91 ? 0.017 -9.554 -14.846 1.00 94.50 91 ASP A N 1
ATOM 744 C CA . ASP A 1 91 ? 0.017 -10.773 -15.650 1.00 94.50 91 ASP A CA 1
ATOM 745 C C . ASP A 1 91 ? 0.685 -10.552 -17.018 1.00 94.50 91 ASP A C 1
ATOM 747 O O . ASP A 1 91 ? 0.449 -9.553 -17.704 1.00 94.50 91 ASP A O 1
ATOM 751 N N . GLY A 1 92 ? 1.591 -11.460 -17.381 1.00 88.38 92 GLY A N 1
ATOM 752 C CA . GLY A 1 92 ? 2.367 -11.395 -18.623 1.00 88.38 92 GLY A CA 1
ATOM 753 C C . GLY A 1 92 ? 3.322 -10.198 -18.773 1.00 88.38 92 GLY A C 1
ATOM 754 O O . GLY A 1 92 ? 3.918 -10.043 -19.839 1.00 88.38 92 GLY A O 1
ATOM 755 N N . LYS A 1 93 ? 3.492 -9.336 -17.757 1.00 90.19 93 LYS A N 1
ATOM 756 C CA . LYS A 1 93 ? 4.430 -8.202 -17.827 1.00 90.19 93 LYS A CA 1
ATOM 757 C C . LYS A 1 93 ? 5.856 -8.637 -17.501 1.00 90.19 93 LYS A C 1
ATOM 759 O O . LYS A 1 93 ? 6.080 -9.396 -16.564 1.00 90.19 93 LYS A O 1
ATOM 764 N N . ASP A 1 94 ? 6.829 -8.082 -18.223 1.00 84.31 94 ASP A N 1
ATOM 765 C CA . ASP A 1 94 ? 8.233 -8.187 -17.828 1.00 84.31 94 ASP A CA 1
ATOM 766 C C . ASP A 1 94 ? 8.484 -7.310 -16.595 1.00 84.31 94 ASP A C 1
ATOM 768 O O . ASP A 1 94 ? 8.477 -6.077 -16.659 1.00 84.31 94 ASP A O 1
ATOM 772 N N . LEU A 1 95 ? 8.663 -7.967 -15.452 1.00 81.81 95 LEU A N 1
ATOM 773 C CA . LEU A 1 95 ? 8.974 -7.326 -14.176 1.00 81.81 95 LEU A CA 1
ATOM 774 C C . LEU A 1 95 ? 10.477 -7.267 -13.915 1.00 81.81 95 LEU A C 1
ATOM 776 O O . LEU A 1 95 ? 10.885 -6.771 -12.865 1.00 81.81 95 LEU A O 1
ATOM 780 N N . ARG A 1 96 ? 11.305 -7.780 -14.835 1.00 78.19 96 ARG A N 1
ATOM 781 C CA . ARG A 1 96 ? 12.750 -7.932 -14.666 1.00 78.19 96 ARG A CA 1
ATOM 782 C C . ARG A 1 96 ? 13.057 -8.633 -13.335 1.00 78.19 96 ARG A C 1
ATOM 784 O O . ARG A 1 96 ? 12.582 -9.743 -13.087 1.00 78.19 96 ARG A O 1
ATOM 791 N N . S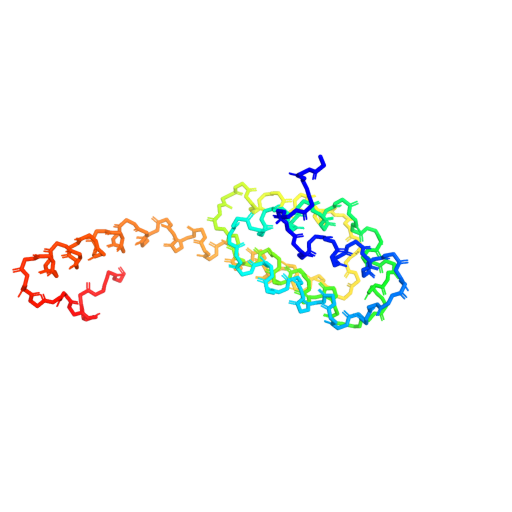ER A 1 97 ? 13.800 -7.978 -12.444 1.00 78.81 97 SER A N 1
ATOM 792 C CA . SER A 1 97 ? 14.135 -8.485 -11.109 1.00 78.81 97 SER A CA 1
ATOM 793 C C . SER A 1 97 ? 12.957 -8.498 -10.124 1.00 78.81 97 SER A C 1
ATOM 795 O O . SER A 1 97 ? 13.028 -9.204 -9.118 1.00 78.81 97 SER A O 1
ATOM 797 N N . ALA A 1 98 ? 11.848 -7.804 -10.411 1.00 85.81 98 ALA A N 1
ATOM 798 C CA . ALA A 1 98 ? 10.808 -7.514 -9.422 1.00 85.81 98 ALA A CA 1
ATOM 799 C C . ALA A 1 98 ? 9.725 -8.587 -9.231 1.00 85.81 98 ALA A C 1
ATOM 801 O O . ALA A 1 98 ? 8.779 -8.415 -8.456 1.00 85.81 98 ALA A O 1
ATOM 802 N N . SER A 1 99 ? 9.886 -9.743 -9.875 1.00 89.25 99 SER A N 1
ATOM 803 C CA . SER A 1 99 ? 8.967 -10.883 -9.750 1.00 89.25 99 SER A CA 1
ATOM 804 C C . SER A 1 99 ? 8.832 -11.392 -8.308 1.00 89.25 99 SER A C 1
ATOM 806 O O . SER A 1 99 ? 7.756 -11.829 -7.891 1.00 89.25 99 SER A O 1
ATOM 808 N N . ARG A 1 100 ? 9.916 -11.340 -7.520 1.00 90.38 100 ARG A N 1
ATOM 809 C CA . ARG A 1 100 ? 9.881 -11.719 -6.097 1.00 90.38 100 ARG A CA 1
ATOM 810 C C . ARG A 1 100 ? 9.055 -10.725 -5.284 1.00 90.38 100 ARG A C 1
ATOM 812 O O . ARG A 1 100 ? 8.212 -11.150 -4.496 1.00 90.38 100 ARG A O 1
ATOM 819 N N . SER A 1 101 ? 9.272 -9.434 -5.509 1.00 90.88 101 SER A N 1
ATOM 820 C CA . SER A 1 101 ? 8.577 -8.365 -4.797 1.00 90.88 101 SER A CA 1
ATOM 821 C C . SER A 1 101 ? 7.081 -8.375 -5.079 1.00 90.88 101 SER A C 1
ATOM 823 O O . SER A 1 101 ? 6.284 -8.302 -4.150 1.00 90.88 101 SER A O 1
ATOM 825 N N . LEU A 1 102 ? 6.673 -8.594 -6.333 1.00 93.94 102 LEU A N 1
ATOM 826 C CA . LEU A 1 102 ? 5.255 -8.755 -6.652 1.00 93.94 102 LEU A CA 1
ATOM 827 C C . LEU A 1 102 ? 4.615 -9.910 -5.873 1.00 93.94 102 LEU A C 1
ATOM 829 O O . LEU A 1 102 ? 3.530 -9.749 -5.319 1.00 93.94 102 LEU A O 1
ATOM 833 N N . ARG A 1 103 ? 5.282 -11.066 -5.803 1.00 95.06 103 ARG A N 1
ATOM 834 C CA . ARG A 1 103 ? 4.765 -12.232 -5.074 1.00 95.06 103 ARG A CA 1
ATOM 835 C C . ARG A 1 103 ? 4.539 -11.920 -3.597 1.00 95.06 103 ARG A C 1
ATOM 837 O O . ARG A 1 103 ? 3.452 -12.159 -3.087 1.00 95.06 103 ARG A O 1
ATOM 844 N N . GLN A 1 104 ? 5.536 -11.326 -2.949 1.00 95.81 104 GLN A N 1
ATOM 845 C CA . GLN A 1 104 ? 5.449 -10.917 -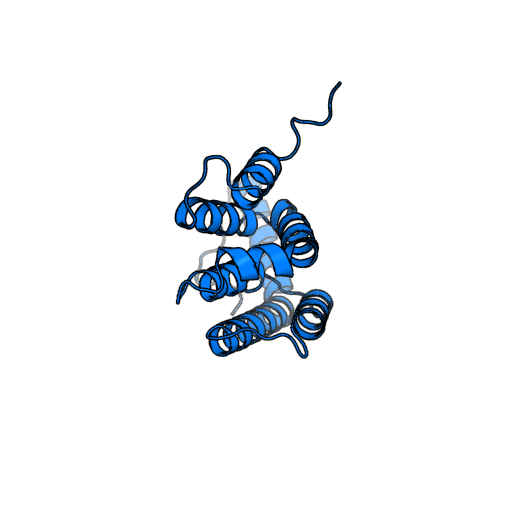1.547 1.00 95.81 104 GLN A CA 1
ATOM 846 C C . GLN A 1 104 ? 4.354 -9.868 -1.325 1.00 95.81 104 GLN A C 1
ATOM 848 O O . GLN A 1 104 ? 3.620 -9.934 -0.343 1.00 95.81 104 GLN A O 1
ATOM 853 N N . ALA A 1 105 ? 4.196 -8.920 -2.249 1.00 95.69 105 ALA A N 1
ATOM 854 C CA . ALA A 1 105 ? 3.144 -7.922 -2.147 1.00 95.69 105 ALA A CA 1
ATOM 855 C C . ALA A 1 105 ? 1.745 -8.558 -2.275 1.00 95.69 105 ALA A C 1
ATOM 857 O O . ALA A 1 105 ? 0.856 -8.228 -1.495 1.00 95.69 105 ALA A O 1
ATOM 858 N N . LEU A 1 106 ? 1.554 -9.522 -3.185 1.00 97.31 106 LEU A N 1
ATOM 859 C CA . LEU A 1 106 ? 0.308 -10.293 -3.304 1.00 97.31 106 LEU A CA 1
ATOM 860 C C . LEU A 1 106 ? 0.016 -11.125 -2.043 1.00 97.31 106 LEU A C 1
ATOM 862 O O . LEU A 1 106 ? -1.129 -11.171 -1.593 1.00 97.31 106 LEU A O 1
ATOM 866 N N . GLU A 1 107 ? 1.036 -11.746 -1.447 1.00 97.75 107 GLU A N 1
ATOM 867 C CA . GLU A 1 107 ? 0.922 -12.464 -0.168 1.00 97.75 107 GLU A CA 1
ATOM 868 C C . GLU A 1 107 ? 0.488 -11.526 0.970 1.00 97.75 107 GLU A C 1
ATOM 870 O O . GLU A 1 107 ? -0.413 -11.869 1.740 1.00 97.75 107 GLU A O 1
ATOM 875 N N . SER A 1 108 ? 1.052 -10.316 1.037 1.00 97.38 108 SER A N 1
ATOM 876 C CA . SER A 1 108 ? 0.643 -9.279 1.994 1.00 97.38 108 SER A CA 1
ATOM 877 C C . SER A 1 108 ? -0.820 -8.873 1.816 1.00 97.38 108 SER A C 1
ATOM 879 O O . SER A 1 108 ? -1.557 -8.793 2.797 1.00 97.38 108 SER A O 1
ATOM 881 N N . ILE A 1 109 ? -1.289 -8.696 0.576 1.00 97.19 109 ILE A N 1
ATOM 882 C CA . ILE A 1 109 ? -2.703 -8.383 0.309 1.00 97.19 109 ILE A CA 1
ATOM 883 C C . ILE A 1 109 ? -3.608 -9.508 0.820 1.00 97.19 109 ILE A C 1
ATOM 885 O O . ILE A 1 109 ? -4.612 -9.249 1.483 1.00 97.19 109 ILE A O 1
ATOM 889 N N . GLN A 1 110 ? -3.245 -10.767 0.565 1.00 98.00 110 GLN A N 1
ATOM 890 C CA . GLN A 1 110 ? -4.000 -11.918 1.064 1.00 98.00 110 GLN A CA 1
ATOM 891 C C . GLN A 1 110 ? -4.019 -11.983 2.596 1.00 98.00 110 GLN A C 1
ATOM 893 O O . GLN A 1 110 ? -5.058 -12.293 3.183 1.00 98.00 110 GLN A O 1
ATOM 898 N N . LEU A 1 111 ? -2.893 -11.686 3.252 1.00 97.31 111 LEU A N 1
ATOM 899 C CA . LEU A 1 111 ? -2.816 -11.583 4.710 1.00 97.31 111 LEU A CA 1
ATOM 900 C C . LEU A 1 111 ? -3.741 -10.483 5.237 1.00 97.31 111 LEU A C 1
ATOM 902 O O . LEU A 1 111 ? -4.507 -10.739 6.164 1.00 97.31 111 LEU A O 1
ATOM 906 N N . ASN A 1 112 ? -3.745 -9.308 4.607 1.00 95.81 112 ASN A N 1
ATOM 907 C CA . ASN A 1 112 ? -4.621 -8.201 4.984 1.00 95.81 112 ASN A CA 1
ATOM 908 C C . ASN A 1 112 ? -6.104 -8.551 4.796 1.00 95.81 112 ASN A C 1
ATOM 910 O O . ASN A 1 112 ? -6.912 -8.235 5.666 1.00 95.81 112 ASN A O 1
ATOM 914 N N . ILE A 1 113 ? -6.469 -9.225 3.695 1.00 97.19 113 ILE A N 1
ATOM 915 C CA . ILE A 1 113 ? -7.839 -9.711 3.453 1.00 97.19 113 ILE A CA 1
ATOM 916 C C . ILE A 1 113 ? -8.273 -10.644 4.586 1.00 97.19 113 ILE A C 1
ATOM 918 O O . ILE A 1 113 ? -9.346 -10.449 5.159 1.00 97.19 113 ILE A O 1
ATOM 922 N N . ARG A 1 114 ? -7.437 -11.636 4.930 1.00 96.94 114 ARG A N 1
ATOM 923 C CA . ARG A 1 114 ? -7.729 -12.587 6.013 1.00 96.94 114 ARG A CA 1
ATOM 924 C C . ARG A 1 114 ? -7.868 -11.876 7.350 1.00 96.94 114 ARG A C 1
ATOM 926 O O . ARG A 1 114 ? -8.880 -12.052 8.018 1.00 96.94 114 ARG A O 1
ATOM 933 N N . TRP A 1 115 ? -6.891 -11.042 7.702 1.00 95.19 115 TRP A N 1
ATOM 934 C CA . TRP A 1 115 ? -6.893 -10.311 8.965 1.00 95.19 115 TRP A CA 1
ATOM 935 C C . TRP A 1 115 ? -8.142 -9.447 9.104 1.00 95.19 115 TRP A C 1
ATOM 937 O O . TRP A 1 115 ? -8.804 -9.476 10.139 1.00 95.19 115 TRP A O 1
ATOM 947 N N . ARG A 1 116 ? -8.502 -8.728 8.038 1.00 94.00 116 ARG A N 1
ATOM 948 C CA . ARG A 1 116 ? -9.696 -7.892 8.005 1.00 94.00 116 ARG A CA 1
ATOM 949 C C . ARG A 1 116 ? -10.971 -8.724 8.150 1.00 94.00 116 ARG A C 1
ATOM 951 O O . ARG A 1 116 ? -11.853 -8.344 8.910 1.00 94.00 116 ARG A O 1
ATOM 958 N N . GLY A 1 117 ? -11.049 -9.867 7.471 1.00 93.94 117 GLY A N 1
ATOM 959 C CA . GLY A 1 117 ? -12.192 -10.776 7.557 1.00 93.94 117 GLY A CA 1
ATOM 960 C C . GLY A 1 117 ? -12.420 -11.352 8.957 1.00 93.94 117 GLY A C 1
ATOM 961 O O . GLY A 1 117 ? -13.570 -11.506 9.354 1.00 93.94 117 GLY A O 1
ATOM 962 N N . SER A 1 118 ? -11.355 -11.638 9.714 1.00 93.12 118 SER A N 1
ATOM 963 C CA . SER A 1 118 ? -11.472 -12.270 11.035 1.00 93.12 118 SER A CA 1
ATOM 964 C C . SER A 1 118 ? -11.429 -11.303 12.224 1.00 93.12 118 SER A C 1
ATOM 966 O O . SER A 1 118 ? -12.042 -11.602 13.241 1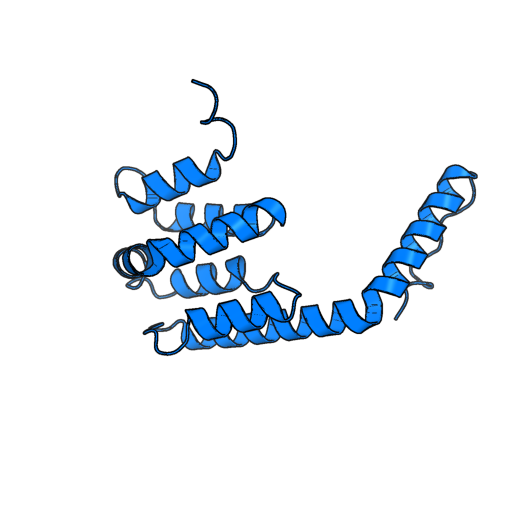.00 93.12 118 SER A O 1
ATOM 968 N N . HIS A 1 119 ? -10.763 -10.145 12.120 1.00 92.94 119 HIS A N 1
ATOM 969 C CA . HIS A 1 119 ? -10.535 -9.255 13.275 1.00 92.94 119 HIS A CA 1
ATOM 970 C C . HIS A 1 119 ? -11.206 -7.881 13.168 1.00 92.94 119 HIS A C 1
ATOM 972 O O . HIS A 1 119 ? -11.370 -7.219 14.192 1.00 92.94 119 HIS A O 1
ATOM 978 N N . GLN A 1 120 ? -11.620 -7.419 11.978 1.00 91.88 120 GLN A N 1
ATOM 979 C CA . GLN A 1 120 ? -12.116 -6.041 11.816 1.00 91.88 120 GLN A CA 1
ATOM 980 C C . GLN A 1 120 ? -13.333 -5.747 12.702 1.00 91.88 120 GLN A C 1
ATOM 982 O O . GLN A 1 120 ? -13.385 -4.693 13.332 1.00 91.88 120 GLN A O 1
ATOM 987 N N . ALA A 1 121 ? -14.301 -6.665 12.759 1.00 93.00 121 ALA A N 1
ATOM 988 C CA . ALA A 1 121 ? -15.518 -6.477 13.548 1.00 93.00 121 ALA A CA 1
ATOM 989 C C . ALA A 1 121 ? -15.213 -6.383 15.048 1.00 93.00 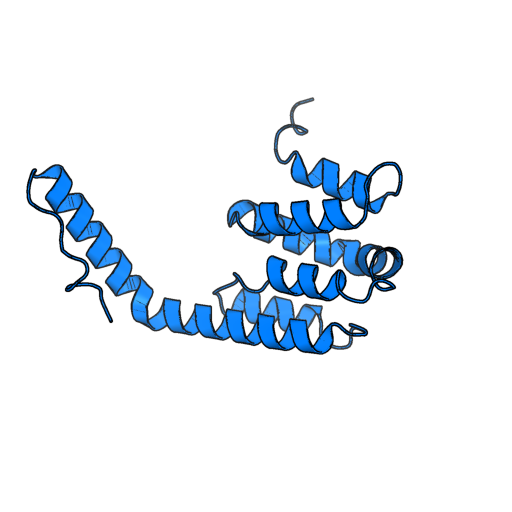121 ALA A C 1
ATOM 991 O O . ALA A 1 121 ? -15.727 -5.508 15.741 1.00 93.00 121 ALA A O 1
ATOM 992 N N . ALA A 1 122 ? -14.329 -7.252 15.538 1.00 92.62 122 ALA A N 1
ATOM 993 C CA . ALA A 1 122 ? -13.953 -7.272 16.940 1.00 92.62 122 ALA A CA 1
ATOM 994 C C . ALA A 1 122 ? -13.139 -6.023 17.322 1.00 92.62 122 ALA A C 1
ATOM 996 O O . ALA A 1 122 ? -13.405 -5.405 18.351 1.00 92.62 122 ALA A O 1
ATOM 997 N N . ALA A 1 123 ? -12.209 -5.593 16.462 1.00 92.50 123 ALA A N 1
ATOM 998 C CA . ALA A 1 123 ? -11.462 -4.352 16.652 1.00 92.50 123 ALA A CA 1
ATOM 999 C C . ALA A 1 123 ? -12.380 -3.115 16.658 1.00 92.50 123 ALA A C 1
ATOM 1001 O O . ALA A 1 123 ? -12.210 -2.233 17.497 1.00 92.50 123 ALA A O 1
ATOM 1002 N N . ALA A 1 124 ? -13.377 -3.061 15.766 1.00 93.12 124 ALA A N 1
ATOM 1003 C CA . ALA A 1 124 ? -14.364 -1.982 15.739 1.00 93.12 124 ALA A CA 1
ATOM 1004 C C . ALA A 1 124 ? -15.180 -1.931 17.039 1.00 93.12 124 ALA A C 1
ATOM 1006 O O . ALA A 1 124 ? -15.257 -0.880 17.669 1.00 93.12 124 ALA A O 1
ATOM 1007 N N . ALA A 1 125 ? -15.695 -3.076 17.496 1.00 92.75 125 ALA A N 1
ATOM 1008 C CA . ALA A 1 125 ? -16.442 -3.164 18.748 1.00 92.75 125 ALA A CA 1
ATOM 1009 C C . ALA A 1 125 ? -15.601 -2.743 19.967 1.00 92.75 125 ALA A C 1
ATOM 1011 O O . ALA A 1 125 ? -16.098 -2.057 20.861 1.00 92.75 125 ALA A O 1
ATOM 1012 N N . TRP A 1 126 ? -14.317 -3.117 19.996 1.00 92.50 126 TRP A N 1
ATOM 1013 C CA . TRP A 1 126 ? -13.391 -2.709 21.054 1.00 92.50 126 TRP A CA 1
ATOM 1014 C C . TRP A 1 126 ? -13.160 -1.190 21.062 1.00 92.50 126 TRP A C 1
ATOM 1016 O O . TRP A 1 126 ? -13.211 -0.570 22.124 1.00 92.50 126 TRP A O 1
ATOM 1026 N N . LEU A 1 127 ? -12.965 -0.574 19.890 1.00 92.94 127 LEU A N 1
ATOM 1027 C CA . LEU A 1 127 ? -12.796 0.880 19.759 1.00 92.94 127 LEU A CA 1
ATOM 1028 C C . LEU A 1 127 ? -14.068 1.650 20.135 1.00 92.94 127 LEU A C 1
ATOM 1030 O O . LEU A 1 127 ? -13.989 2.696 20.780 1.00 92.94 127 LEU A O 1
ATOM 1034 N N . GLU A 1 128 ? -15.239 1.130 19.773 1.00 94.12 128 GLU A N 1
ATOM 1035 C CA . GLU A 1 128 ? -16.524 1.695 20.188 1.00 94.12 128 GLU A CA 1
ATOM 1036 C C . GLU A 1 128 ? -16.696 1.639 21.709 1.00 94.12 128 GLU A C 1
ATOM 1038 O O . GLU A 1 128 ? -17.105 2.626 22.320 1.00 94.12 128 GLU A O 1
ATOM 1043 N N . ASP A 1 129 ? -16.357 0.512 22.342 1.00 93.00 129 ASP A N 1
ATOM 1044 C CA . ASP A 1 129 ? -16.412 0.386 23.800 1.00 93.00 129 ASP A CA 1
ATOM 1045 C C . ASP A 1 129 ? -15.441 1.338 24.501 1.00 93.00 129 ASP A C 1
ATOM 1047 O O . ASP A 1 129 ? -15.805 1.998 25.477 1.00 93.00 129 ASP A O 1
ATOM 1051 N N . TRP A 1 130 ? -14.229 1.457 23.960 1.00 91.88 130 TRP A N 1
ATOM 1052 C CA . TRP A 1 130 ? -13.224 2.402 24.428 1.00 91.88 130 TRP A CA 1
ATOM 1053 C C . TRP A 1 130 ? -13.748 3.842 24.377 1.00 91.88 130 TRP A C 1
ATOM 1055 O O . TRP A 1 130 ? -13.746 4.531 25.397 1.00 91.88 130 TRP A O 1
ATOM 1065 N N . SER A 1 131 ? -14.299 4.262 23.233 1.00 92.94 131 SER A N 1
ATOM 1066 C CA . SER A 1 131 ? -14.833 5.616 23.046 1.00 92.94 131 SER A CA 1
ATOM 1067 C C . SER A 1 131 ? -16.011 5.915 23.979 1.00 92.94 131 SER A C 1
ATOM 1069 O O . SER A 1 131 ? -16.083 7.006 24.548 1.00 92.94 131 SER A O 1
ATOM 1071 N N . ARG A 1 132 ? -16.906 4.941 24.205 1.00 94.38 132 ARG A N 1
ATOM 1072 C CA . ARG A 1 132 ? -18.017 5.085 25.163 1.00 94.38 132 ARG A CA 1
ATOM 1073 C C . ARG A 1 132 ? -17.528 5.298 26.596 1.00 94.38 132 ARG A C 1
ATOM 1075 O O . ARG A 1 132 ? -18.083 6.132 27.306 1.00 94.38 132 ARG A O 1
ATOM 1082 N N . ARG A 1 133 ? -16.518 4.541 27.035 1.00 92.50 133 ARG A N 1
ATOM 1083 C CA . ARG A 1 133 ? -15.972 4.634 28.401 1.00 92.50 133 ARG A CA 1
ATOM 1084 C C . ARG A 1 133 ? -15.255 5.950 28.638 1.00 92.50 133 ARG A C 1
ATOM 1086 O O . ARG A 1 133 ? -15.494 6.565 29.674 1.00 92.50 133 ARG A O 1
ATOM 1093 N N . GLU A 1 134 ? -14.453 6.401 27.675 1.00 91.38 134 GLU A N 1
ATOM 1094 C CA . GLU A 1 134 ? -13.813 7.716 27.760 1.00 91.38 134 GLU A CA 1
ATOM 1095 C C . GLU A 1 134 ? -14.847 8.839 27.894 1.00 91.38 134 GLU A C 1
ATOM 1097 O O . GLU A 1 134 ? -14.724 9.681 28.782 1.00 91.38 134 GLU A O 1
ATOM 1102 N N . ALA A 1 135 ? -15.916 8.813 27.089 1.00 92.88 135 ALA A N 1
ATOM 1103 C CA . ALA A 1 135 ? -16.986 9.809 27.170 1.00 92.88 135 ALA A CA 1
ATOM 1104 C C . ALA A 1 135 ? -17.728 9.799 28.523 1.00 92.88 135 ALA A C 1
ATOM 1106 O O . ALA A 1 135 ? -18.247 10.828 28.952 1.00 92.88 135 ALA A O 1
ATOM 1107 N N . ALA A 1 136 ? -17.764 8.652 29.207 1.00 94.25 136 ALA A N 1
ATOM 1108 C CA . ALA A 1 136 ? -18.362 8.488 30.531 1.00 94.25 136 ALA A CA 1
ATOM 1109 C C . ALA A 1 136 ? -17.391 8.776 31.698 1.00 94.25 136 ALA A C 1
ATOM 1111 O O . ALA A 1 136 ? -17.775 8.614 32.856 1.00 94.25 136 ALA A O 1
ATOM 1112 N N . GLY A 1 137 ? -16.135 9.154 31.424 1.00 93.06 137 GLY A N 1
ATOM 1113 C CA . GLY A 1 137 ? -15.098 9.336 32.449 1.00 93.06 137 GLY A CA 1
ATOM 1114 C C . GLY A 1 137 ? -14.642 8.031 33.118 1.00 93.06 137 GLY A C 1
ATOM 1115 O O . GLY A 1 137 ? -14.043 8.060 34.193 1.00 93.06 137 GLY A O 1
ATOM 1116 N N . ALA A 1 138 ? -14.940 6.881 32.508 1.00 90.44 138 ALA A N 1
ATOM 1117 C CA . ALA A 1 138 ? -14.548 5.564 32.992 1.00 90.44 138 ALA A CA 1
ATOM 1118 C C . ALA A 1 138 ? -13.189 5.141 32.415 1.00 90.44 138 ALA A C 1
ATOM 1120 O O . ALA A 1 138 ? -12.777 5.586 31.345 1.00 90.44 138 ALA A O 1
ATOM 1121 N N . ALA A 1 139 ? -12.498 4.231 33.106 1.00 86.12 139 ALA A N 1
ATOM 1122 C CA . ALA A 1 139 ? -11.223 3.713 32.623 1.00 86.12 139 ALA A CA 1
ATOM 1123 C C . ALA A 1 139 ? -11.389 2.968 31.276 1.00 86.12 139 ALA A C 1
ATOM 1125 O O . ALA A 1 139 ? -12.316 2.153 31.137 1.00 86.12 139 ALA A O 1
ATOM 1126 N N . PRO A 1 140 ? -10.491 3.200 30.299 1.00 83.12 140 PRO A N 1
ATOM 1127 C CA . PRO A 1 140 ? -10.540 2.530 29.007 1.00 83.12 140 PRO A CA 1
ATOM 1128 C C . PRO A 1 140 ? -10.256 1.021 29.124 1.00 83.12 140 PRO A C 1
ATOM 1130 O O . PRO A 1 140 ? -9.571 0.580 30.055 1.00 83.12 140 PRO A O 1
ATOM 1133 N N . PRO A 1 141 ? -10.749 0.199 28.179 1.00 82.81 141 PRO A N 1
ATOM 1134 C CA . PRO A 1 141 ? -10.430 -1.219 28.121 1.00 82.81 141 PRO A CA 1
ATOM 1135 C C . PRO A 1 141 ? -8.926 -1.409 27.888 1.00 82.81 141 PRO A C 1
ATOM 1137 O O . PRO A 1 141 ? -8.293 -0.694 27.113 1.00 82.81 141 PRO A O 1
ATOM 1140 N N . THR A 1 142 ? -8.328 -2.373 28.589 1.00 82.75 142 THR A N 1
ATOM 1141 C CA . THR A 1 142 ? -6.880 -2.616 28.525 1.00 82.75 142 THR A CA 1
ATOM 1142 C C . THR A 1 142 ? -6.501 -3.480 27.325 1.00 82.75 142 THR A C 1
ATOM 1144 O O . THR A 1 142 ? -7.304 -4.283 26.852 1.00 82.75 142 THR A O 1
ATOM 1147 N N . ALA A 1 143 ? -5.235 -3.404 26.898 1.00 75.12 143 ALA A N 1
ATOM 1148 C CA . ALA A 1 143 ? -4.688 -4.223 25.809 1.00 75.12 143 ALA A CA 1
ATOM 1149 C C . ALA A 1 143 ? -4.794 -5.746 26.045 1.00 75.12 143 ALA A C 1
ATOM 1151 O O . ALA A 1 143 ? -4.749 -6.514 25.092 1.00 75.12 143 ALA A O 1
ATOM 1152 N N . ARG A 1 144 ? -4.993 -6.205 27.293 1.00 70.81 144 ARG A N 1
ATOM 1153 C CA . ARG A 1 144 ? -5.300 -7.622 27.585 1.00 70.81 144 ARG A CA 1
ATOM 1154 C C . ARG A 1 144 ? -6.638 -8.087 27.008 1.00 70.81 144 ARG A C 1
ATOM 1156 O O . ARG A 1 144 ? -6.829 -9.283 26.850 1.00 70.81 144 ARG A O 1
ATOM 1163 N N . HIS A 1 145 ? -7.546 -7.157 26.725 1.00 68.31 145 HIS A N 1
ATOM 1164 C CA . HIS A 1 145 ? -8.852 -7.420 26.124 1.00 68.31 145 HIS A CA 1
ATOM 1165 C C . HIS A 1 145 ? -8.838 -7.199 24.608 1.00 68.31 145 HIS A C 1
ATOM 1167 O O . HIS A 1 145 ? -9.900 -7.067 24.003 1.00 68.31 145 HIS A O 1
ATOM 1173 N N . TRP A 1 146 ? -7.649 -7.102 24.000 1.00 71.44 146 TRP A N 1
ATOM 1174 C CA . TRP A 1 146 ? -7.533 -7.040 22.553 1.00 71.44 146 TRP A CA 1
ATOM 1175 C C . TRP A 1 146 ? -8.172 -8.293 21.934 1.00 71.44 146 TRP A C 1
ATOM 1177 O O . TRP A 1 146 ? -7.893 -9.403 22.399 1.00 71.44 146 TRP A O 1
ATOM 1187 N N . PRO A 1 147 ? -9.034 -8.142 20.918 1.00 65.81 147 PRO A N 1
ATOM 1188 C CA . PRO A 1 147 ? -9.620 -9.283 20.244 1.00 65.81 147 PRO A CA 1
ATOM 1189 C C . PRO A 1 147 ? -8.542 -10.021 19.445 1.00 65.81 147 PRO A C 1
ATOM 1191 O O . PRO A 1 147 ? -8.049 -9.516 18.433 1.00 65.81 147 PRO A O 1
ATOM 1194 N N . ASN A 1 148 ? -8.153 -11.187 19.962 1.00 59.44 148 ASN A N 1
ATOM 1195 C CA . ASN A 1 148 ? -7.269 -12.140 19.291 1.00 59.44 148 ASN A CA 1
ATOM 1196 C C . ASN A 1 148 ? -7.951 -12.803 18.100 1.00 59.44 148 ASN A C 1
ATOM 1198 O O . ASN A 1 148 ? -9.173 -13.066 18.183 1.00 59.44 148 ASN A O 1
#

Solvent-accessible surface area (backbone atoms only — not comparable to full-atom values): 8493 Å² total; per-residue (Å²): 143,86,78,78,86,85,47,71,67,58,57,48,52,52,44,40,69,72,64,80,82,53,56,74,66,58,51,50,53,50,49,42,63,40,28,72,37,73,81,46,21,61,56,49,50,52,51,46,67,77,39,41,69,61,50,41,74,73,35,59,83,45,98,53,53,53,29,49,50,47,32,45,58,45,31,80,39,48,47,72,68,56,52,51,51,53,50,63,68,52,56,95,54,91,54,78,85,26,59,62,36,49,51,53,19,53,50,37,18,52,50,37,30,52,49,47,75,74,37,44,68,51,51,49,54,51,52,52,52,30,53,54,25,51,77,69,75,41,82,59,80,54,81,89,72,57,72,126